Protein AF-A0A109J7P5-F1 (afdb_monomer)

Organism: NCBI:txid1864509

Secondary structure (DSSP, 8-state):
-----------S-EEEEEE--STT--PEEEEEE------TTS--TTS-SEEEEEEEEETTTTEEEEEEEEE-SS-EEEEETTBTTS-EEE-

Foldseek 3Di:
DDDPPPPVPPDQWWWKWWADPDVPGRDIDIDTFGAQDFQPVPVDLPPFRGKGWDWDADPRVRDIWIKMWTDNVVDIDIATPVCRVMDMDID

Mean predicted aligned error: 8.9 Å

Sequence (91 aa):
MGIAKDYMMEPESIDVGFECPTPQCDEIVEASVEPAYYDTSAENESDMAGYSSTRITCLGCKREYIVEGHNYGAGMTYSVVNYPSIEVDVY

Solvent-accessible surface area (backbone atoms only — not comparable to full-atom values): 5641 Å² total; per-residue (Å²): 138,80,80,76,76,78,71,77,73,74,66,86,52,38,39,33,35,35,67,42,90,52,87,97,36,94,45,74,47,76,48,76,34,59,57,26,58,69,43,84,82,55,90,46,94,84,70,63,37,8,70,24,76,38,83,45,68,42,76,89,76,70,43,75,47,45,39,39,25,39,13,64,89,85,49,75,48,59,39,37,71,99,38,81,86,47,66,54,48,78,105

Nearest PDB structures (foldseek):
  7asd-assembly1_AA  TM=3.526E-01  e=4.462E+00  Apis mellifera
  6lof-assembly1_D  TM=2.792E-01  e=3.392E+00  Zoanthus sp.

pLDDT: mean 79.7, std 17.3, range [37.0, 94.69]

Structure (mmCIF, N/CA/C/O backbone):
data_AF-A0A109J7P5-F1
#
_entry.id   AF-A0A109J7P5-F1
#
loop_
_atom_site.group_PDB
_atom_site.id
_atom_site.type_symbol
_atom_site.label_atom_id
_atom_site.label_alt_id
_atom_site.label_comp_id
_atom_site.label_asym_id
_atom_site.label_entity_id
_atom_site.label_seq_id
_atom_site.pdbx_PDB_ins_code
_atom_site.Cartn_x
_atom_site.Cartn_y
_atom_site.Cartn_z
_atom_site.occupancy
_atom_site.B_iso_or_equiv
_atom_site.auth_seq_id
_atom_site.auth_comp_id
_atom_site.auth_asym_id
_atom_site.auth_atom_id
_atom_site.pdbx_PDB_model_num
ATOM 1 N N . MET A 1 1 ? 1.780 3.824 -45.944 1.00 38.16 1 MET A N 1
ATOM 2 C CA . MET A 1 1 ? 1.418 2.930 -44.825 1.00 38.16 1 MET A CA 1
ATOM 3 C C . MET A 1 1 ? 2.345 3.273 -43.673 1.00 38.16 1 MET A C 1
ATOM 5 O O . MET A 1 1 ? 3.483 2.831 -43.669 1.00 38.16 1 MET A O 1
ATOM 9 N N . GLY A 1 2 ? 1.923 4.196 -42.806 1.00 37.00 2 GLY A N 1
ATOM 10 C CA . GLY A 1 2 ? 2.680 4.559 -41.609 1.00 37.00 2 GLY A CA 1
ATOM 11 C C . GLY A 1 2 ? 2.279 3.606 -40.496 1.00 37.00 2 GLY A C 1
ATOM 12 O O . GLY A 1 2 ? 1.096 3.504 -40.189 1.00 37.00 2 GLY A O 1
ATOM 13 N N . ILE A 1 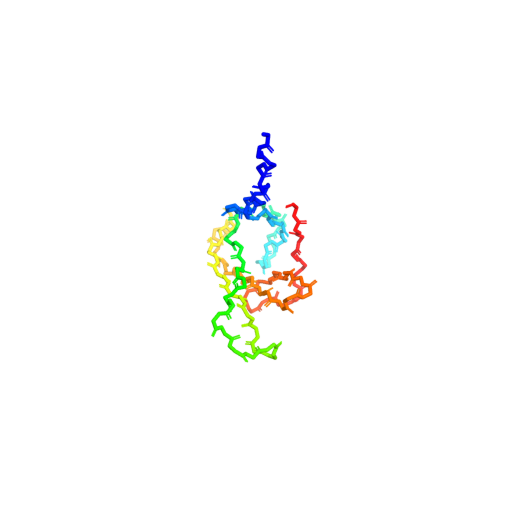3 ? 3.245 2.866 -39.967 1.00 46.12 3 ILE A N 1
ATOM 14 C CA . ILE A 1 3 ? 3.059 1.991 -38.814 1.00 46.12 3 ILE A CA 1
ATOM 15 C C . ILE A 1 3 ? 2.826 2.942 -37.639 1.00 46.12 3 ILE A C 1
ATOM 17 O O . ILE A 1 3 ? 3.738 3.685 -37.270 1.00 46.12 3 ILE A O 1
ATOM 21 N N . ALA A 1 4 ? 1.591 3.014 -37.140 1.00 44.38 4 ALA A N 1
ATOM 22 C CA . ALA A 1 4 ? 1.314 3.730 -35.907 1.00 44.38 4 ALA A CA 1
ATOM 23 C C . ALA A 1 4 ? 2.208 3.102 -34.837 1.00 44.38 4 ALA A C 1
ATOM 25 O O . ALA A 1 4 ? 2.151 1.895 -34.610 1.00 44.38 4 ALA A O 1
ATOM 26 N N . LYS A 1 5 ? 3.105 3.906 -34.261 1.00 47.75 5 LYS A N 1
ATOM 27 C CA . LYS A 1 5 ? 3.758 3.530 -33.016 1.00 47.75 5 LYS A CA 1
ATOM 28 C C . LYS A 1 5 ? 2.617 3.375 -32.027 1.00 47.75 5 LYS A C 1
ATOM 30 O O . LYS A 1 5 ? 1.930 4.355 -31.753 1.00 47.75 5 LYS A O 1
ATOM 35 N N . ASP A 1 6 ? 2.373 2.143 -31.613 1.00 41.81 6 ASP A N 1
ATOM 36 C CA . ASP A 1 6 ? 1.532 1.825 -30.474 1.00 41.81 6 ASP A CA 1
ATOM 37 C C . ASP A 1 6 ? 2.193 2.541 -29.290 1.00 41.81 6 ASP A C 1
ATOM 39 O O . ASP A 1 6 ? 3.189 2.081 -28.730 1.00 41.81 6 ASP A O 1
ATOM 43 N N . TYR A 1 7 ? 1.771 3.782 -29.043 1.00 44.69 7 TYR A N 1
ATOM 44 C CA . TYR A 1 7 ? 2.058 4.463 -27.797 1.00 44.69 7 TYR A CA 1
ATOM 45 C C . TYR A 1 7 ? 1.316 3.619 -26.778 1.00 44.69 7 TYR A C 1
ATOM 47 O O . TYR A 1 7 ? 0.096 3.729 -26.680 1.00 44.69 7 TYR A O 1
ATOM 55 N N . MET A 1 8 ? 2.033 2.702 -26.127 1.00 49.53 8 MET A N 1
ATOM 56 C CA . MET A 1 8 ? 1.512 1.989 -24.973 1.00 49.53 8 MET A CA 1
ATOM 57 C C . MET A 1 8 ? 1.065 3.076 -24.003 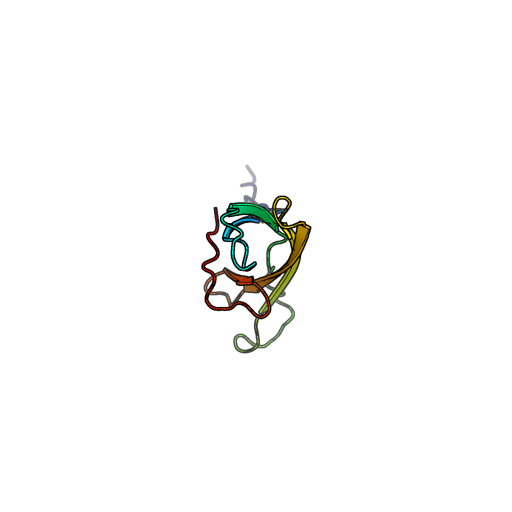1.00 49.53 8 MET A C 1
ATOM 59 O O . MET A 1 8 ? 1.893 3.794 -23.449 1.00 49.53 8 MET A O 1
ATOM 63 N N . MET A 1 9 ? -0.245 3.295 -23.943 1.00 54.91 9 MET A N 1
ATOM 64 C CA . MET A 1 9 ? -0.849 4.242 -23.028 1.00 54.91 9 MET A CA 1
ATOM 65 C C . MET A 1 9 ? -0.545 3.691 -21.646 1.00 54.91 9 MET A C 1
ATOM 67 O O . MET A 1 9 ? -0.977 2.584 -21.321 1.00 54.91 9 MET A O 1
ATOM 71 N N . GLU A 1 10 ? 0.298 4.396 -20.899 1.00 63.12 10 GLU A N 1
ATOM 72 C CA . GLU A 1 10 ? 0.613 3.968 -19.548 1.00 63.12 10 GLU A CA 1
ATOM 73 C C . GLU A 1 10 ? -0.690 3.955 -18.726 1.00 63.12 10 GLU A C 1
ATOM 75 O O . GLU A 1 10 ? -1.568 4.795 -18.963 1.00 63.12 10 GLU A O 1
ATOM 80 N N . PRO A 1 11 ? -0.884 2.958 -17.847 1.00 64.75 11 PRO A N 1
ATOM 81 C CA . PRO A 1 11 ? -2.161 2.766 -17.172 1.00 64.75 11 PRO A CA 1
ATOM 82 C C . PRO A 1 11 ? -2.468 3.963 -16.272 1.00 64.75 11 PRO A C 1
ATOM 84 O O . PRO A 1 11 ? -1.700 4.247 -15.370 1.00 64.75 11 PRO A O 1
ATOM 87 N N . GLU A 1 12 ? -3.600 4.646 -16.473 1.00 76.62 12 GLU A N 1
ATOM 88 C CA . GLU A 1 12 ? -3.964 5.846 -15.693 1.00 76.62 12 GLU A CA 1
ATOM 89 C C . GLU A 1 12 ? -4.086 5.572 -14.179 1.00 76.62 12 GLU A C 1
ATOM 91 O O . GLU A 1 12 ? -3.943 6.487 -13.369 1.00 76.62 12 GLU A O 1
ATOM 96 N N . SER A 1 13 ? -4.308 4.312 -13.799 1.00 84.31 13 SER A N 1
ATOM 97 C CA . SER A 1 13 ? -4.375 3.825 -12.422 1.00 84.31 13 SER A CA 1
ATOM 98 C C . SER A 1 13 ? -3.938 2.364 -12.339 1.00 84.31 13 SER A C 1
ATOM 100 O O . SER A 1 13 ? -4.006 1.632 -13.327 1.00 84.31 13 SER A O 1
ATOM 102 N N . ILE A 1 14 ? -3.533 1.931 -11.149 1.00 88.88 14 ILE A N 1
ATOM 103 C CA . ILE A 1 14 ? -3.232 0.535 -10.818 1.00 88.88 14 ILE A CA 1
ATOM 104 C C . ILE A 1 14 ? -4.143 0.098 -9.680 1.00 88.88 14 ILE A C 1
ATOM 106 O O . ILE A 1 14 ? -4.286 0.826 -8.700 1.00 88.88 14 ILE A O 1
ATOM 110 N N . ASP A 1 15 ? -4.751 -1.076 -9.800 1.00 91.12 15 ASP A N 1
ATOM 1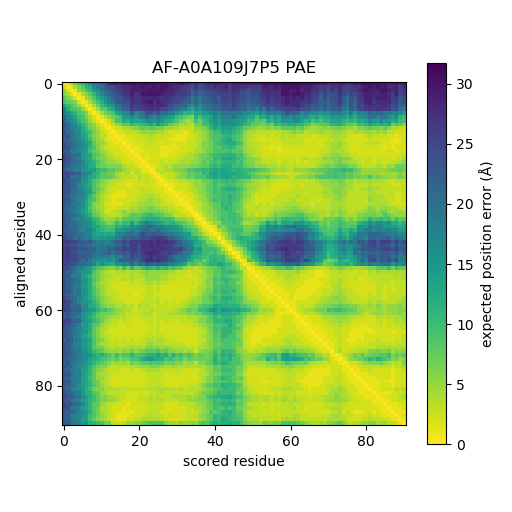11 C CA . ASP A 1 15 ? -5.584 -1.627 -8.740 1.00 91.12 15 ASP A CA 1
ATOM 112 C C . ASP A 1 15 ? -4.715 -2.395 -7.742 1.00 91.12 15 ASP A C 1
ATOM 114 O O . ASP A 1 15 ? -3.880 -3.222 -8.113 1.00 91.12 15 ASP A O 1
ATOM 118 N N . VAL A 1 16 ? -4.897 -2.096 -6.457 1.00 92.94 16 VAL A N 1
ATOM 119 C CA . VAL A 1 16 ? -4.185 -2.749 -5.359 1.00 92.94 16 VAL A CA 1
ATOM 120 C C . VAL A 1 16 ? -5.149 -3.326 -4.334 1.00 92.94 16 VAL A C 1
ATOM 122 O O . VAL A 1 16 ? -6.210 -2.755 -4.066 1.00 92.94 16 VAL A O 1
ATOM 125 N N . GLY A 1 17 ? -4.754 -4.448 -3.738 1.00 94.31 17 GLY A N 1
ATOM 126 C CA . GLY A 1 17 ? -5.471 -5.118 -2.658 1.00 94.31 17 GLY A CA 1
ATOM 127 C C . GLY A 1 17 ? -4.598 -5.267 -1.417 1.00 94.31 17 GLY A C 1
ATOM 128 O O . GLY A 1 17 ? -3.426 -5.604 -1.541 1.00 94.31 17 GLY A O 1
ATOM 129 N N . PHE A 1 18 ? -5.136 -5.013 -0.223 1.00 94.56 18 PHE A N 1
ATOM 130 C CA . PHE A 1 18 ? -4.429 -5.283 1.037 1.00 94.56 18 PHE A CA 1
ATOM 131 C C . PHE A 1 18 ? -5.380 -5.420 2.234 1.00 94.56 18 PHE A C 1
ATOM 133 O O . PHE A 1 18 ? -6.498 -4.901 2.235 1.00 94.56 18 PHE A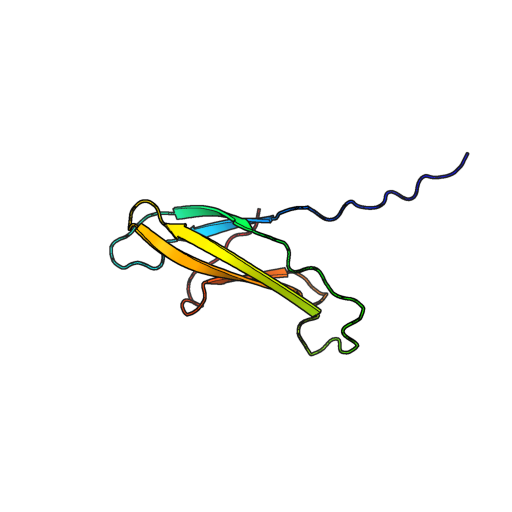 O 1
ATOM 140 N N . GLU A 1 19 ? -4.921 -6.093 3.289 1.00 94.19 19 GLU A N 1
ATOM 141 C CA . GLU A 1 19 ? -5.646 -6.191 4.560 1.00 94.19 19 GLU A CA 1
ATOM 142 C C . GLU A 1 19 ? -5.504 -4.904 5.387 1.00 94.19 19 GLU A C 1
ATOM 144 O O . GLU A 1 19 ? -4.401 -4.388 5.594 1.00 94.19 19 GLU A O 1
ATOM 149 N N . CYS A 1 20 ? -6.615 -4.394 5.923 1.00 93.12 20 CYS A N 1
ATOM 150 C CA . CYS A 1 20 ? -6.606 -3.218 6.786 1.00 93.12 20 CYS A CA 1
ATOM 151 C C . CYS A 1 20 ? -5.714 -3.428 8.022 1.00 93.12 20 CYS A C 1
ATOM 153 O O . CYS A 1 20 ? -6.026 -4.265 8.868 1.00 93.12 20 CYS A O 1
ATOM 155 N N . PRO A 1 21 ? -4.689 -2.585 8.257 1.00 91.56 21 PRO A N 1
ATOM 156 C CA . PRO A 1 21 ? -3.772 -2.762 9.388 1.00 91.56 21 PRO A CA 1
ATOM 157 C C . PRO A 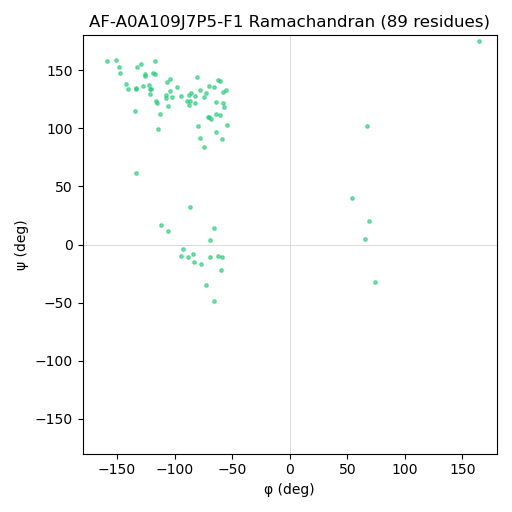1 21 ? -4.388 -2.515 10.781 1.00 91.56 21 PRO A C 1
ATOM 159 O O . PRO A 1 21 ? -3.675 -2.466 11.787 1.00 91.56 21 PRO A O 1
ATOM 162 N N . THR A 1 22 ? -5.695 -2.252 10.878 1.00 92.06 22 THR A N 1
ATOM 163 C CA . THR A 1 22 ? -6.357 -1.993 12.162 1.00 92.06 22 THR A CA 1
ATOM 164 C C . THR A 1 22 ? -6.514 -3.305 12.930 1.00 92.06 22 THR A C 1
ATOM 166 O O . THR A 1 22 ? -7.129 -4.233 12.411 1.00 92.06 22 THR A O 1
ATOM 169 N N . PRO A 1 23 ? -6.063 -3.389 14.198 1.00 88.31 23 PRO A N 1
ATOM 170 C CA . PRO A 1 23 ? -6.337 -4.558 15.025 1.00 88.31 23 PRO A CA 1
ATOM 171 C C . PRO A 1 23 ? -7.842 -4.829 15.104 1.00 88.31 23 PRO A C 1
ATOM 173 O O . PRO A 1 23 ? -8.606 -3.911 15.395 1.00 88.31 23 PRO A O 1
ATOM 176 N N . GLN A 1 24 ? -8.246 -6.088 14.908 1.00 86.81 24 GLN A N 1
ATOM 177 C CA . GLN A 1 24 ? -9.654 -6.520 14.907 1.00 86.81 24 GLN A CA 1
ATOM 178 C C . GLN A 1 24 ? -10.481 -6.001 13.716 1.00 86.81 24 GLN A C 1
ATOM 180 O O . GLN A 1 24 ? -11.708 -5.955 13.797 1.00 86.81 24 GLN A O 1
ATOM 185 N N . CYS A 1 25 ? -9.825 -5.591 12.628 1.00 88.94 25 CYS A N 1
ATOM 186 C CA . CYS A 1 25 ? -10.470 -5.252 11.367 1.00 88.94 25 CYS A CA 1
ATOM 187 C C . CYS A 1 25 ? -10.040 -6.242 10.285 1.00 88.94 25 CYS A C 1
ATOM 189 O O . CYS A 1 25 ? -8.988 -6.072 9.684 1.00 88.94 25 CYS A O 1
ATOM 191 N N . ASP A 1 26 ? -10.880 -7.234 10.007 1.00 87.19 26 ASP A N 1
ATOM 192 C CA . ASP A 1 26 ? -10.648 -8.234 8.954 1.00 87.19 26 ASP A CA 1
ATOM 193 C C . ASP A 1 26 ? -11.156 -7.744 7.577 1.00 87.19 26 ASP A C 1
ATOM 195 O O . ASP A 1 26 ? -11.677 -8.510 6.769 1.00 87.19 26 ASP A O 1
ATOM 199 N N . GLU A 1 27 ? -11.092 -6.430 7.338 1.00 91.81 27 GLU A N 1
ATOM 200 C CA . GLU A 1 27 ? -11.487 -5.817 6.067 1.00 91.81 27 GLU A CA 1
ATOM 201 C C . GLU A 1 27 ? -10.339 -5.930 5.064 1.00 91.81 27 GLU A C 1
ATOM 203 O O . GLU A 1 27 ? -9.217 -5.504 5.343 1.00 91.81 27 GLU A O 1
ATOM 208 N N . ILE A 1 28 ? -10.648 -6.466 3.887 1.00 92.56 28 ILE A N 1
ATOM 209 C CA . ILE A 1 28 ? -9.776 -6.422 2.716 1.00 92.56 28 ILE A CA 1
ATOM 210 C C . ILE A 1 28 ? -10.198 -5.211 1.893 1.00 92.56 28 ILE A C 1
ATOM 212 O O . ILE A 1 28 ? -11.384 -5.045 1.596 1.00 92.56 28 ILE A O 1
ATOM 216 N N . VAL A 1 29 ? -9.235 -4.362 1.550 1.00 93.00 29 VAL A N 1
ATOM 217 C CA . VAL A 1 29 ? -9.461 -3.174 0.731 1.00 93.00 29 VAL A CA 1
ATOM 218 C C . VAL A 1 29 ? -8.959 -3.431 -0.670 1.00 93.00 29 VAL A C 1
ATOM 220 O O . VAL A 1 29 ? -7.823 -3.855 -0.843 1.00 93.00 29 VAL A O 1
ATOM 223 N N . GLU A 1 30 ? -9.798 -3.106 -1.646 1.00 93.25 30 GLU A N 1
ATOM 224 C CA . GLU A 1 30 ? -9.456 -3.038 -3.062 1.00 93.25 30 GLU A CA 1
ATOM 225 C C . GLU A 1 30 ? -9.608 -1.578 -3.500 1.00 93.25 30 GLU A C 1
ATOM 227 O O . GLU A 1 30 ? -10.671 -0.974 -3.316 1.00 93.25 30 GLU A O 1
ATOM 232 N N . ALA A 1 31 ? -8.540 -0.976 -4.016 1.00 89.75 31 ALA A N 1
ATOM 233 C CA . ALA A 1 31 ? -8.527 0.433 -4.387 1.00 89.75 31 ALA A CA 1
ATOM 234 C C . ALA A 1 31 ? -7.617 0.696 -5.584 1.00 89.75 31 ALA A C 1
ATOM 236 O O . ALA A 1 31 ? -6.565 0.080 -5.722 1.00 89.75 31 ALA A O 1
ATOM 237 N N . SER A 1 32 ? -7.989 1.678 -6.399 1.00 91.06 32 SER A N 1
ATOM 238 C CA . SER A 1 32 ? -7.144 2.165 -7.484 1.00 91.06 32 SER A CA 1
ATOM 239 C C . SER A 1 32 ? -6.205 3.257 -6.965 1.00 91.06 32 SER A C 1
ATOM 241 O O . SER A 1 32 ? -6.647 4.225 -6.338 1.00 91.06 32 SER A O 1
ATOM 243 N N . VAL A 1 33 ? -4.910 3.111 -7.226 1.00 89.69 33 VAL A N 1
ATOM 244 C CA . VAL A 1 33 ? -3.851 4.061 -6.867 1.00 89.69 33 VAL A CA 1
ATOM 245 C C . VAL A 1 33 ? -3.176 4.612 -8.113 1.00 89.69 33 VAL A C 1
ATOM 247 O O . VAL A 1 33 ? -3.211 4.010 -9.189 1.00 89.69 33 VAL A O 1
ATOM 250 N N . GLU A 1 34 ? -2.555 5.778 -7.969 1.00 87.12 34 GLU A N 1
ATOM 251 C CA . GLU A 1 34 ? -1.752 6.341 -9.049 1.00 87.12 34 GLU A CA 1
ATOM 252 C C . GLU A 1 34 ? -0.469 5.515 -9.236 1.00 87.12 34 GLU A C 1
ATOM 254 O O . GLU A 1 34 ? 0.194 5.182 -8.24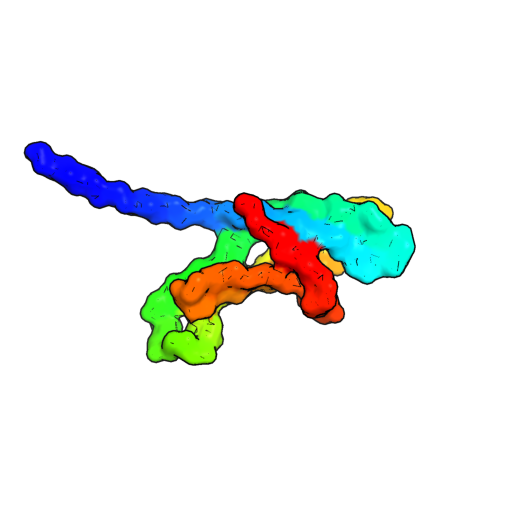3 1.00 87.12 34 GLU A O 1
ATOM 259 N N . PRO A 1 35 ? -0.069 5.205 -10.482 1.00 83.06 35 PRO A N 1
ATOM 260 C CA . PRO A 1 35 ? 1.201 4.550 -10.739 1.00 83.06 35 PRO A CA 1
ATOM 261 C C . PRO A 1 35 ? 2.364 5.426 -10.297 1.00 83.06 35 PRO A C 1
ATOM 263 O O . PRO A 1 35 ? 2.382 6.637 -10.524 1.00 83.06 35 PRO A O 1
ATOM 266 N N . ALA A 1 36 ? 3.390 4.796 -9.738 1.00 82.06 36 ALA A N 1
ATOM 267 C CA . ALA A 1 36 ? 4.674 5.446 -9.541 1.00 82.06 36 ALA A CA 1
ATOM 268 C C . ALA A 1 36 ? 5.394 5.550 -10.898 1.00 82.06 36 ALA A C 1
ATOM 270 O O . ALA A 1 36 ? 6.183 4.682 -11.273 1.00 82.06 36 ALA A O 1
ATOM 271 N N . TYR A 1 37 ? 5.086 6.582 -11.681 1.00 73.25 37 TYR A N 1
ATOM 272 C CA . TYR A 1 37 ? 5.715 6.780 -12.986 1.00 73.25 37 TYR A CA 1
ATOM 273 C C . TYR A 1 37 ? 7.206 7.074 -12.854 1.00 73.25 37 TYR A C 1
ATOM 275 O O . TYR A 1 37 ? 7.617 7.872 -12.015 1.00 73.25 37 TYR A O 1
ATOM 283 N N . TYR A 1 38 ? 8.005 6.419 -13.698 1.00 64.25 38 TYR A N 1
ATOM 284 C CA . TY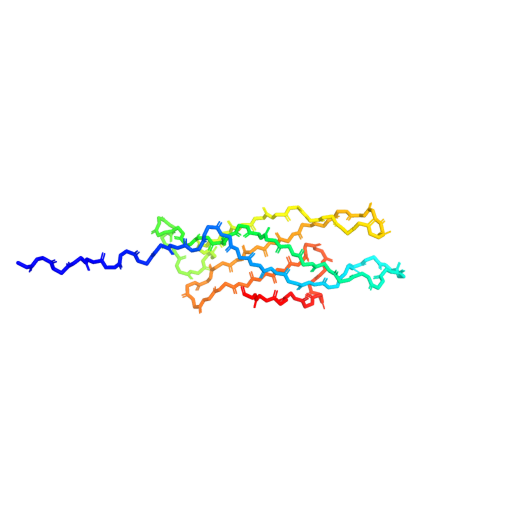R A 1 38 ? 9.444 6.641 -13.778 1.00 64.25 38 TYR A CA 1
ATOM 285 C C . TYR A 1 38 ? 9.703 8.014 -14.408 1.00 64.25 38 TYR A C 1
ATOM 287 O O . TYR A 1 38 ? 9.493 8.205 -15.607 1.00 64.25 38 TYR A O 1
ATOM 295 N N . ASP A 1 39 ? 10.179 8.972 -13.621 1.00 61.88 39 ASP A N 1
ATOM 296 C CA . ASP A 1 39 ? 10.639 10.250 -14.137 1.00 61.88 39 ASP A CA 1
ATOM 297 C C . ASP A 1 39 ? 12.051 10.079 -14.708 1.00 61.88 39 ASP A C 1
ATOM 299 O O . ASP A 1 39 ? 13.051 10.032 -13.993 1.00 61.88 39 ASP A O 1
ATOM 303 N N . THR A 1 40 ? 12.144 9.997 -16.036 1.00 55.59 40 THR A N 1
ATOM 304 C CA . THR A 1 40 ? 13.428 9.897 -16.752 1.00 55.59 40 THR A CA 1
ATOM 305 C C . THR A 1 40 ? 14.350 11.107 -16.559 1.00 55.59 40 THR A C 1
ATOM 307 O O . THR A 1 40 ? 15.513 11.044 -16.952 1.00 55.59 40 THR A O 1
ATOM 310 N N . SER A 1 41 ? 13.858 12.196 -15.957 1.00 55.59 41 SER A N 1
ATOM 311 C CA . SER A 1 41 ? 14.658 13.356 -15.54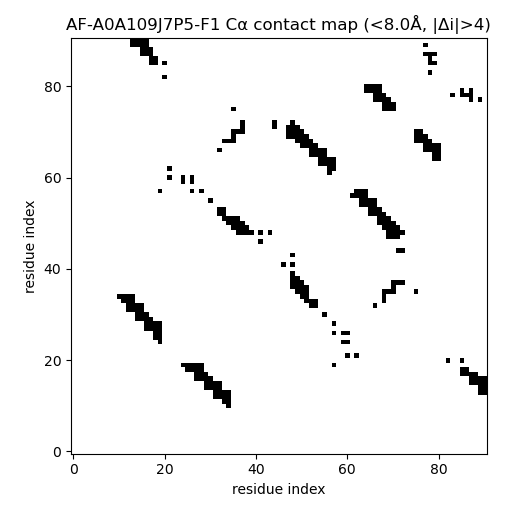2 1.00 55.59 41 SER A CA 1
ATOM 312 C C . SER A 1 41 ? 15.454 13.099 -14.260 1.00 55.59 41 SER A C 1
ATOM 314 O O . SER A 1 41 ? 16.363 13.867 -13.948 1.00 55.59 41 SER A O 1
ATOM 316 N N . ALA A 1 42 ? 15.110 12.063 -13.488 1.00 55.41 42 ALA A N 1
ATOM 317 C CA . ALA A 1 42 ? 15.838 11.665 -12.292 1.00 55.41 42 ALA A CA 1
ATOM 318 C C . ALA A 1 42 ? 17.105 10.901 -12.715 1.00 55.41 42 ALA A C 1
ATOM 320 O O . ALA A 1 42 ? 17.089 9.696 -12.947 1.00 55.41 42 ALA A O 1
ATOM 321 N N . GLU A 1 43 ? 18.214 11.629 -12.869 1.00 48.44 43 GLU A N 1
ATOM 322 C CA . GLU A 1 43 ? 19.479 11.172 -13.473 1.00 48.44 43 GLU A CA 1
ATOM 323 C C . GLU A 1 43 ? 20.250 10.066 -12.705 1.00 48.44 43 GLU A C 1
ATOM 325 O O . GLU A 1 43 ? 21.415 9.817 -13.010 1.00 48.44 43 GLU A O 1
ATOM 330 N N . ASN A 1 44 ? 19.649 9.370 -11.732 1.00 53.00 44 ASN A N 1
ATOM 331 C CA . ASN A 1 44 ? 20.302 8.277 -11.004 1.00 53.00 44 ASN A CA 1
ATOM 332 C C . ASN A 1 44 ? 19.394 7.050 -10.870 1.00 53.00 44 ASN A C 1
ATOM 334 O O . ASN A 1 44 ? 18.418 7.050 -10.126 1.00 53.00 44 ASN A O 1
ATOM 338 N N . GLU A 1 45 ? 19.811 5.953 -11.505 1.00 49.28 45 GLU A N 1
ATOM 339 C CA . GLU A 1 45 ? 19.189 4.619 -11.429 1.00 49.28 45 GLU A CA 1
ATOM 340 C C . GLU A 1 45 ? 19.139 4.047 -9.989 1.00 49.28 45 GLU A C 1
ATOM 342 O O . GLU A 1 45 ? 18.468 3.050 -9.736 1.00 49.28 45 GLU A O 1
ATOM 347 N N . SER A 1 46 ? 19.828 4.687 -9.034 1.00 50.62 46 SER A N 1
ATOM 348 C CA . SER A 1 46 ? 19.907 4.281 -7.623 1.00 50.62 46 SER A CA 1
ATOM 349 C C . SER A 1 46 ? 18.901 4.963 -6.682 1.00 50.62 46 SER A C 1
ATOM 351 O O . SER A 1 46 ? 18.804 4.530 -5.536 1.00 50.62 46 SER A O 1
ATOM 353 N N . ASP A 1 47 ? 18.162 5.998 -7.107 1.00 53.44 47 ASP A N 1
ATOM 354 C CA . ASP A 1 47 ? 17.484 6.927 -6.174 1.00 53.44 47 ASP A CA 1
ATOM 355 C C . ASP A 1 47 ? 15.952 6.787 -6.047 1.00 53.44 47 ASP A C 1
ATOM 357 O O . ASP A 1 47 ? 15.332 7.610 -5.382 1.00 53.44 47 ASP A O 1
ATOM 361 N N . MET A 1 48 ? 15.335 5.719 -6.571 1.00 55.44 48 MET A N 1
ATOM 362 C CA . MET A 1 48 ? 13.870 5.600 -6.747 1.00 55.44 48 MET A CA 1
ATOM 363 C C . MET A 1 48 ? 13.373 6.590 -7.803 1.00 55.44 48 MET A C 1
ATOM 365 O O . MET A 1 48 ? 13.225 7.783 -7.565 1.00 55.44 48 MET A O 1
ATOM 369 N N . ALA A 1 49 ? 13.118 6.081 -9.001 1.00 64.75 49 ALA A N 1
ATOM 370 C CA . ALA A 1 49 ? 12.834 6.921 -10.155 1.00 64.75 49 ALA A CA 1
ATOM 371 C C . ALA A 1 49 ? 11.349 7.267 -10.318 1.00 64.75 49 ALA A C 1
ATOM 373 O O . ALA A 1 49 ? 11.014 8.146 -11.100 1.00 64.75 49 ALA A O 1
ATOM 374 N N . GLY A 1 50 ? 10.455 6.619 -9.571 1.00 74.31 50 GLY A N 1
ATOM 375 C CA . GLY A 1 50 ? 9.047 6.997 -9.500 1.00 74.31 50 GLY A CA 1
ATOM 376 C C . GLY A 1 50 ? 8.509 6.834 -8.091 1.00 74.31 50 GLY A C 1
ATOM 377 O O . GLY A 1 50 ? 8.809 5.839 -7.429 1.00 74.31 50 GLY A O 1
ATOM 378 N N . TYR A 1 51 ? 7.712 7.803 -7.648 1.00 84.56 51 TYR A N 1
ATOM 379 C CA . TYR A 1 51 ? 7.010 7.782 -6.368 1.00 84.56 51 TYR A CA 1
ATOM 380 C C . TYR A 1 51 ? 5.560 8.208 -6.577 1.00 84.56 51 TYR A C 1
ATOM 382 O O . TYR A 1 51 ? 5.297 9.221 -7.226 1.00 84.56 51 TYR A O 1
ATOM 390 N N . SER A 1 52 ? 4.630 7.461 -5.992 1.00 88.38 52 SER A N 1
ATOM 391 C CA . SER A 1 52 ? 3.230 7.855 -5.863 1.00 88.38 52 SER A CA 1
ATOM 392 C C . SER A 1 52 ? 2.754 7.619 -4.435 1.00 88.38 52 SER A C 1
ATOM 394 O O . SER A 1 52 ? 3.279 6.768 -3.717 1.00 88.38 52 SER A O 1
ATOM 396 N N . SER A 1 53 ? 1.757 8.388 -4.001 1.00 91.50 53 SER A N 1
ATOM 397 C CA . SER A 1 53 ? 1.121 8.173 -2.702 1.00 91.50 53 SER A CA 1
ATOM 398 C C . SER A 1 53 ? -0.378 8.380 -2.819 1.00 91.50 53 SER A C 1
ATOM 400 O O . SER A 1 53 ? -0.842 9.358 -3.405 1.00 91.50 53 SER A O 1
ATOM 402 N N . THR A 1 54 ? -1.154 7.462 -2.258 1.00 93.25 54 THR A N 1
ATOM 403 C CA . THR A 1 54 ? -2.615 7.522 -2.298 1.00 93.25 54 THR A CA 1
ATOM 404 C C . THR A 1 54 ? -3.178 7.253 -0.911 1.00 93.25 54 THR A C 1
ATOM 406 O O . THR A 1 54 ? -2.740 6.349 -0.199 1.00 93.25 54 THR A O 1
ATOM 409 N N . ARG A 1 55 ? -4.156 8.069 -0.505 1.00 94.69 55 A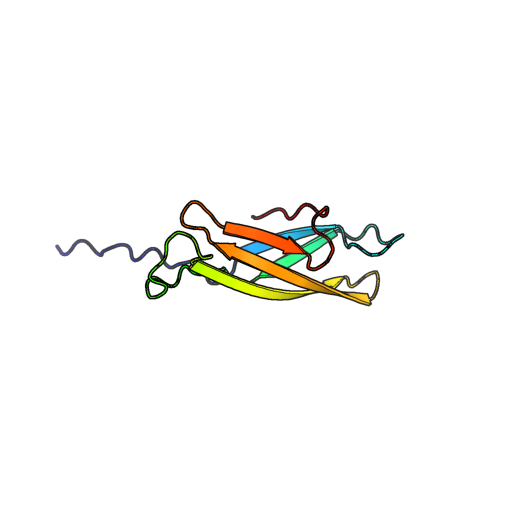RG A N 1
ATOM 410 C CA . ARG A 1 55 ? -4.882 7.882 0.752 1.00 94.69 55 ARG A CA 1
ATOM 411 C C . ARG A 1 55 ? -6.049 6.934 0.519 1.00 94.69 55 ARG A C 1
ATOM 413 O O . ARG A 1 55 ? -6.912 7.218 -0.306 1.00 94.69 55 ARG A O 1
ATOM 420 N N . ILE A 1 56 ? -6.083 5.851 1.281 1.00 93.25 56 ILE A N 1
ATOM 421 C CA . ILE A 1 56 ? -7.099 4.809 1.192 1.00 93.25 56 ILE A CA 1
ATOM 422 C C . ILE A 1 56 ? -7.791 4.670 2.541 1.00 93.25 56 ILE A C 1
ATOM 424 O O . ILE A 1 56 ? -7.144 4.621 3.588 1.00 93.25 56 ILE A O 1
ATOM 428 N N . THR A 1 57 ? -9.117 4.600 2.515 1.00 93.44 57 THR A N 1
ATOM 429 C CA . THR A 1 57 ? -9.939 4.483 3.719 1.00 93.44 57 THR A CA 1
ATOM 430 C C . THR A 1 57 ? -10.483 3.071 3.844 1.00 93.44 57 THR A C 1
ATOM 432 O O . THR A 1 57 ? -11.278 2.642 3.015 1.00 93.44 57 THR A O 1
ATOM 435 N N . CYS A 1 58 ? -10.122 2.395 4.930 1.00 92.62 58 CYS A N 1
ATOM 436 C CA . CYS A 1 58 ? -10.804 1.197 5.401 1.00 92.62 58 CYS A CA 1
ATOM 437 C C . CYS A 1 58 ? -12.180 1.600 5.949 1.00 92.62 58 CYS A C 1
ATOM 439 O O . CYS A 1 58 ? -12.274 2.289 6.976 1.00 92.62 58 CYS A O 1
ATOM 441 N N . LEU A 1 59 ? -13.254 1.243 5.248 1.00 90.00 59 LEU A N 1
ATOM 442 C CA . LEU A 1 59 ? -14.616 1.699 5.537 1.00 90.00 59 LEU A CA 1
ATOM 443 C C . LEU A 1 59 ? -15.194 1.033 6.792 1.00 90.00 59 LEU A C 1
ATOM 445 O O . LEU A 1 59 ? -15.928 1.674 7.550 1.00 90.00 59 LEU A O 1
ATOM 449 N N . GLY A 1 60 ? -14.841 -0.227 7.032 1.00 88.62 60 GLY A N 1
ATOM 450 C CA . GLY A 1 60 ? -15.246 -1.032 8.180 1.00 88.62 60 GLY A CA 1
ATOM 451 C C . GLY A 1 60 ? -14.694 -0.492 9.496 1.00 88.62 60 GLY A C 1
ATOM 452 O O . GLY A 1 60 ? -15.459 -0.281 10.441 1.00 88.62 60 GLY A O 1
ATOM 453 N N . CYS A 1 61 ? -13.395 -0.182 9.558 1.00 89.75 61 CYS A N 1
ATOM 454 C CA . CYS A 1 61 ? -12.782 0.415 10.755 1.00 89.75 61 CYS A CA 1
ATOM 455 C C . CYS A 1 61 ? -12.734 1.948 10.760 1.00 89.75 61 CYS A C 1
ATOM 457 O O . CYS A 1 61 ? -12.331 2.537 11.768 1.00 89.75 61 CYS A O 1
ATOM 459 N N . LYS A 1 62 ? -13.168 2.600 9.673 1.00 91.62 62 LYS A N 1
ATOM 460 C CA . LYS A 1 62 ? -13.177 4.064 9.499 1.00 91.62 62 LYS A CA 1
ATOM 461 C C . LYS A 1 62 ? -11.801 4.688 9.741 1.00 91.62 62 LYS A C 1
ATOM 463 O O . LYS A 1 62 ? -11.695 5.742 10.375 1.00 91.62 62 LYS A O 1
ATOM 468 N N . ARG A 1 63 ? -10.747 4.016 9.276 1.00 91.94 63 ARG A N 1
ATOM 469 C CA . ARG A 1 63 ? -9.366 4.502 9.354 1.00 91.94 63 ARG A CA 1
ATOM 470 C C . ARG A 1 63 ? -8.789 4.714 7.972 1.00 91.94 63 ARG A C 1
ATOM 472 O O . ARG A 1 63 ? -9.103 3.987 7.039 1.00 91.94 63 ARG A O 1
ATOM 479 N N . GLU A 1 64 ? -7.928 5.713 7.882 1.00 93.81 64 GLU A N 1
ATOM 480 C CA . GLU A 1 64 ? -7.221 6.051 6.658 1.00 93.81 64 GLU A CA 1
ATOM 481 C C . GLU A 1 64 ? -5.775 5.576 6.740 1.00 93.81 64 GLU A C 1
ATOM 483 O O . GLU A 1 64 ? -5.126 5.678 7.785 1.00 93.81 64 GLU A O 1
ATOM 488 N N . TYR A 1 65 ? -5.281 5.108 5.607 1.00 93.69 65 TYR A N 1
ATOM 489 C CA . TYR A 1 65 ? -3.931 4.631 5.392 1.00 93.69 65 TYR A CA 1
ATOM 490 C C . TYR A 1 65 ? -3.352 5.306 4.160 1.00 93.69 65 TYR A C 1
ATOM 492 O O . TYR A 1 65 ? -4.083 5.772 3.286 1.00 93.69 65 TYR A O 1
ATOM 500 N N . ILE A 1 66 ? -2.030 5.390 4.113 1.00 94.69 66 ILE A N 1
ATOM 501 C CA . ILE A 1 66 ? -1.316 5.870 2.936 1.00 94.69 66 ILE A CA 1
ATOM 502 C C . ILE A 1 66 ? -0.670 4.645 2.308 1.00 94.69 66 ILE A C 1
ATOM 504 O O . ILE A 1 66 ? 0.032 3.908 3.002 1.00 94.69 66 ILE A O 1
ATOM 508 N N . VAL A 1 67 ? -0.936 4.431 1.027 1.00 93.94 67 VAL A N 1
ATOM 509 C CA . VAL A 1 67 ? -0.216 3.464 0.204 1.00 93.94 67 VAL A CA 1
ATOM 510 C C . VAL A 1 67 ? 0.774 4.236 -0.651 1.00 93.94 67 VAL A C 1
ATOM 512 O O . VAL A 1 67 ? 0.394 5.199 -1.317 1.00 93.94 67 VAL A O 1
ATOM 515 N N . GLU A 1 68 ? 2.038 3.837 -0.589 1.00 92.69 68 GLU A N 1
ATOM 516 C CA . GLU A 1 68 ? 3.124 4.409 -1.378 1.00 92.69 68 GLU A CA 1
ATOM 517 C C . GLU A 1 68 ? 3.540 3.425 -2.463 1.00 92.69 68 GLU A C 1
ATOM 519 O O . GLU A 1 68 ? 3.800 2.253 -2.180 1.00 92.69 68 GLU A O 1
ATOM 524 N N . GLY A 1 69 ? 3.586 3.914 -3.699 1.00 90.31 69 GLY A N 1
ATOM 525 C CA . GLY A 1 69 ? 4.134 3.219 -4.850 1.00 90.31 69 GLY A CA 1
ATOM 526 C C . GLY A 1 69 ? 5.558 3.686 -5.117 1.00 90.31 69 GLY A C 1
ATOM 527 O O . GLY A 1 69 ? 5.835 4.885 -5.118 1.00 90.31 69 GLY A O 1
ATOM 528 N N . HIS A 1 70 ? 6.455 2.746 -5.390 1.00 87.75 70 HIS A N 1
ATOM 529 C CA . HIS A 1 70 ? 7.835 3.020 -5.777 1.00 87.75 70 HIS A CA 1
ATOM 530 C C . HIS A 1 70 ? 8.181 2.283 -7.065 1.00 87.75 70 HIS A C 1
ATOM 532 O O . HIS A 1 70 ? 7.870 1.101 -7.208 1.00 87.75 70 HIS A O 1
ATOM 538 N N . ASN A 1 71 ? 8.857 2.967 -7.986 1.00 84.38 71 ASN A N 1
ATOM 539 C CA . ASN A 1 71 ? 9.328 2.391 -9.241 1.00 84.38 71 ASN A CA 1
ATOM 540 C C . ASN A 1 71 ? 10.855 2.402 -9.308 1.00 84.38 71 ASN A C 1
ATOM 542 O O . ASN A 1 71 ? 11.499 3.448 -9.190 1.00 84.38 71 ASN A O 1
ATOM 546 N N . TYR A 1 72 ? 11.423 1.215 -9.512 1.00 76.25 72 TYR A N 1
ATOM 547 C CA . TYR A 1 72 ? 12.867 0.969 -9.510 1.00 76.25 72 TYR A CA 1
ATOM 548 C C . TYR A 1 72 ? 13.408 0.612 -10.903 1.00 76.25 72 TYR A C 1
ATOM 550 O O . TYR A 1 72 ? 14.470 0.005 -11.017 1.00 76.25 72 TYR A O 1
ATOM 558 N N . GLY A 1 73 ? 12.660 0.892 -11.977 1.00 68.31 73 GLY A N 1
ATOM 559 C CA . GLY A 1 73 ? 13.018 0.537 -13.358 1.00 68.31 73 GLY A CA 1
ATOM 560 C C . GLY A 1 73 ? 12.862 -0.957 -13.686 1.00 68.31 73 GLY A C 1
ATOM 561 O O . GLY A 1 73 ? 12.483 -1.303 -14.800 1.00 68.31 73 GLY A O 1
ATOM 562 N N . ALA A 1 74 ? 13.079 -1.849 -12.713 1.00 71.75 74 ALA A N 1
ATOM 563 C CA . ALA A 1 74 ? 12.801 -3.286 -12.819 1.00 71.75 74 ALA A CA 1
ATOM 564 C C . ALA A 1 74 ? 11.329 -3.651 -12.537 1.00 71.75 74 ALA A C 1
ATOM 566 O O . ALA A 1 74 ? 10.901 -4.761 -12.847 1.00 71.75 74 ALA A O 1
ATOM 567 N N . GLY A 1 75 ? 10.564 -2.735 -11.938 1.00 77.06 75 GLY A N 1
ATOM 568 C CA . GLY A 1 75 ? 9.166 -2.937 -11.574 1.00 77.06 75 GLY A CA 1
ATOM 569 C C . GLY A 1 75 ? 8.660 -1.887 -10.587 1.00 77.06 75 GLY A C 1
ATOM 570 O O . GLY A 1 75 ? 9.425 -1.045 -10.107 1.00 77.06 75 GLY A O 1
ATOM 571 N N . MET A 1 76 ? 7.362 -1.968 -10.293 1.00 84.75 76 MET A N 1
ATOM 572 C CA . MET A 1 76 ? 6.679 -1.153 -9.291 1.00 84.75 76 MET A CA 1
ATOM 573 C C . MET A 1 76 ? 6.362 -1.999 -8.060 1.00 84.75 76 MET A C 1
ATOM 575 O O . MET A 1 76 ? 5.944 -3.148 -8.185 1.00 84.75 76 MET A O 1
ATOM 579 N N . THR A 1 77 ? 6.538 -1.424 -6.877 1.00 89.25 77 THR A N 1
ATOM 580 C CA . THR A 1 77 ? 6.147 -2.034 -5.602 1.00 89.25 77 THR A CA 1
ATOM 581 C C . THR A 1 77 ? 5.256 -1.080 -4.834 1.00 89.25 77 THR A C 1
ATOM 583 O O . THR A 1 77 ? 5.514 0.124 -4.847 1.00 89.25 77 THR A O 1
ATOM 586 N N . TYR A 1 78 ? 4.281 -1.615 -4.107 1.00 91.38 78 TYR A N 1
ATOM 587 C CA . TYR A 1 78 ? 3.407 -0.838 -3.237 1.00 91.38 78 TYR A CA 1
ATOM 588 C C . TYR A 1 78 ? 3.554 -1.280 -1.787 1.00 91.38 78 TYR A C 1
ATOM 590 O O . TYR A 1 78 ? 3.821 -2.447 -1.507 1.00 91.38 78 TYR A O 1
ATOM 598 N N . SER A 1 79 ? 3.401 -0.340 -0.859 1.00 93.81 79 SER A N 1
ATOM 599 C CA . SER A 1 79 ? 3.461 -0.625 0.574 1.00 93.81 79 SER A CA 1
ATOM 600 C C . SER A 1 79 ? 2.563 0.309 1.375 1.00 93.81 79 SER A C 1
ATOM 602 O O . SER A 1 79 ? 2.301 1.440 0.965 1.00 93.81 79 SER A O 1
ATOM 604 N N . VAL A 1 80 ? 2.092 -0.155 2.533 1.00 94.44 80 VAL A N 1
ATOM 605 C CA . VAL A 1 80 ? 1.306 0.665 3.460 1.00 94.44 80 VAL A CA 1
ATOM 606 C C . VAL A 1 80 ? 2.249 1.387 4.427 1.00 94.44 80 VAL A C 1
ATOM 608 O O . VAL A 1 80 ? 3.017 0.757 5.159 1.00 94.44 80 VAL A O 1
ATOM 611 N N . VAL A 1 81 ? 2.171 2.718 4.482 1.00 93.38 81 VAL A N 1
ATOM 612 C CA . VAL A 1 81 ? 3.040 3.554 5.327 1.00 93.38 81 VAL A CA 1
ATOM 613 C C . VAL A 1 81 ? 2.923 3.154 6.795 1.00 93.38 81 VAL A C 1
ATOM 615 O O . VAL A 1 81 ? 1.825 3.076 7.343 1.00 93.38 81 VAL A O 1
ATOM 618 N N . ASN A 1 82 ? 4.069 2.963 7.455 1.00 92.38 82 ASN A N 1
ATOM 619 C CA . ASN A 1 82 ? 4.208 2.452 8.829 1.00 92.38 82 ASN A CA 1
ATOM 620 C C . ASN A 1 82 ? 3.756 0.993 9.046 1.00 92.38 82 ASN A C 1
ATOM 622 O O . ASN A 1 82 ? 3.809 0.517 10.181 1.00 92.38 82 ASN A O 1
ATOM 626 N N . TYR A 1 83 ? 3.367 0.270 7.992 1.00 92.62 83 TYR A N 1
ATOM 627 C CA . TYR A 1 83 ? 2.930 -1.126 8.054 1.00 92.62 83 TYR A CA 1
ATOM 628 C C . TYR A 1 83 ? 3.591 -1.977 6.951 1.00 92.62 83 TYR A C 1
ATOM 630 O O . TYR A 1 83 ? 2.899 -2.565 6.123 1.00 92.62 83 TYR A O 1
ATOM 638 N N . PRO A 1 84 ? 4.934 -2.103 6.944 1.00 89.25 84 PRO A N 1
ATOM 639 C CA . PRO A 1 84 ? 5.667 -2.797 5.878 1.00 89.25 84 PRO A CA 1
ATOM 640 C C . PRO A 1 84 ? 5.445 -4.317 5.846 1.00 89.25 84 PRO A C 1
ATOM 642 O O . PRO A 1 84 ? 5.883 -4.977 4.914 1.00 89.25 84 PRO A O 1
ATOM 645 N N . SER A 1 85 ? 4.822 -4.891 6.878 1.00 90.62 85 SER A N 1
ATOM 646 C CA . SER A 1 85 ? 4.478 -6.316 6.932 1.00 90.62 85 SER A CA 1
ATOM 647 C C . SER A 1 85 ? 3.166 -6.654 6.226 1.00 90.62 85 SER A C 1
ATOM 649 O O . SER A 1 85 ? 2.818 -7.827 6.164 1.00 90.62 85 SER A O 1
ATOM 651 N N . ILE A 1 86 ? 2.405 -5.646 5.795 1.00 92.25 86 ILE A N 1
ATOM 652 C CA . ILE A 1 86 ? 1.156 -5.845 5.065 1.00 92.25 86 ILE A CA 1
ATOM 653 C C . ILE A 1 86 ? 1.509 -6.094 3.607 1.00 92.25 86 ILE A C 1
ATOM 655 O O . ILE A 1 86 ? 2.176 -5.272 2.978 1.00 92.25 86 ILE A O 1
ATOM 659 N N . GLU A 1 87 ? 1.080 -7.244 3.104 1.00 93.12 87 GLU A N 1
ATOM 660 C CA . GLU A 1 87 ? 1.230 -7.594 1.700 1.00 93.12 87 GLU A CA 1
ATOM 661 C C . GLU A 1 87 ? 0.247 -6.760 0.874 1.00 93.12 87 GLU A C 1
ATOM 663 O O . GLU A 1 87 ? -0.926 -6.633 1.233 1.00 93.12 87 GLU A O 1
ATOM 668 N N . VAL A 1 88 ? 0.759 -6.134 -0.186 1.00 93.44 88 VAL A N 1
ATOM 669 C CA . VAL A 1 88 ? -0.046 -5.375 -1.142 1.00 93.44 88 VAL A CA 1
ATOM 670 C C . VAL A 1 88 ? -0.008 -6.118 -2.467 1.00 93.44 88 VAL A C 1
ATOM 672 O O . VAL A 1 88 ? 1.038 -6.189 -3.115 1.00 93.44 88 VAL A O 1
ATOM 675 N N . ASP A 1 89 ? -1.152 -6.661 -2.854 1.00 93.38 89 ASP A N 1
ATOM 676 C CA . ASP A 1 89 ? -1.361 -7.293 -4.148 1.00 93.38 89 ASP A CA 1
ATOM 677 C C . ASP A 1 89 ? -1.615 -6.232 -5.216 1.00 93.38 89 ASP A C 1
ATOM 679 O O . ASP A 1 89 ? -2.268 -5.223 -4.956 1.00 93.38 89 ASP A O 1
ATOM 683 N N . VAL A 1 90 ? -1.112 -6.468 -6.426 1.00 89.31 90 VAL A N 1
ATOM 684 C CA . VAL A 1 90 ? -1.259 -5.573 -7.581 1.00 89.31 90 VAL A CA 1
ATOM 685 C C . VAL A 1 90 ? -1.951 -6.341 -8.707 1.00 89.31 90 VAL A C 1
ATOM 687 O O . VAL A 1 90 ? -1.501 -7.443 -9.037 1.00 89.31 90 VAL A O 1
ATOM 690 N N . TYR A 1 91 ? -3.013 -5.770 -9.286 1.00 85.31 91 TYR A N 1
ATOM 691 C CA . TYR A 1 91 ? -3.888 -6.412 -10.280 1.00 85.31 91 TYR A CA 1
ATOM 692 C C . TYR A 1 91 ? -3.920 -5.680 -11.626 1.00 85.31 91 TYR A C 1
ATOM 694 O O . TYR A 1 91 ? -3.755 -4.439 -11.648 1.00 85.31 91 TYR A O 1
#

Radius of gyration: 15.92 Å; Cα contacts (8 Å, |Δi|>4): 170; chains: 1; bounding box: 36×22×60 Å